Protein AF-S4YVA1-F1 (afdb_monomer)

Solvent-accessible surface area (backbone atoms only — not comparable to full-atom values): 5639 Å² total; per-residue (Å²): 131,90,82,80,85,67,92,66,85,83,78,69,51,61,68,52,50,47,50,12,47,53,52,27,31,51,78,74,62,30,52,70,44,80,74,51,90,51,32,34,39,37,36,39,77,56,96,94,43,70,50,46,37,40,36,37,55,90,51,100,52,72,46,75,51,94,65,79,96,43,80,65,52,62,50,52,51,55,49,46,52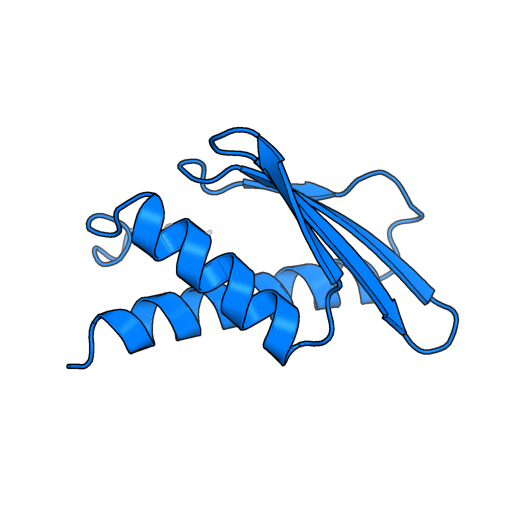,53,36,25,53,51,41,46,54,50,71,72,63,124

Organism: NCBI:txid1348660

Secondary structure (DSSP, 8-state):
------TTTTS--HHHHHHHHHHHHHHHT-EEEEEETTEEEEEEEETTEEEEEEEETTSS-EEE-SS---HHHHHHHHHHHHHHHHHHHHHH--

Structure (mmCIF, N/CA/C/O backbone):
data_AF-S4YVA1-F1
#
_entry.id   AF-S4YVA1-F1
#
loop_
_atom_site.group_PDB
_atom_site.id
_atom_site.type_symbol
_atom_site.label_atom_id
_atom_site.label_alt_id
_atom_site.label_comp_id
_atom_site.label_asym_id
_atom_site.label_entity_id
_atom_site.label_seq_id
_atom_site.pdbx_PDB_ins_code
_atom_site.Cartn_x
_atom_site.Cartn_y
_atom_site.Cartn_z
_atom_site.occupancy
_atom_site.B_iso_or_equiv
_atom_site.auth_seq_id
_atom_site.auth_comp_id
_atom_site.auth_asym_id
_atom_site.auth_atom_id
_atom_site.pdbx_PDB_model_num
ATOM 1 N N . MET A 1 1 ? 19.552 7.116 16.258 1.00 33.78 1 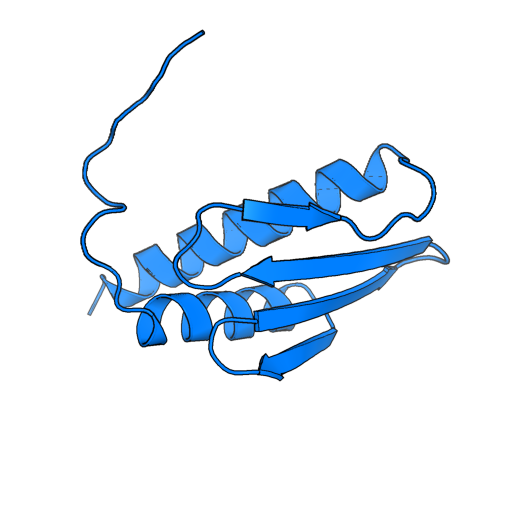MET A N 1
ATOM 2 C CA . MET A 1 1 ? 19.011 7.720 15.018 1.00 33.78 1 MET A CA 1
ATOM 3 C C . MET A 1 1 ? 17.549 8.055 15.293 1.00 33.78 1 MET A C 1
ATOM 5 O O . MET A 1 1 ? 16.915 7.277 15.989 1.00 33.78 1 MET A O 1
ATOM 9 N N . GLN A 1 2 ? 17.082 9.254 14.938 1.00 26.89 2 GLN A N 1
ATOM 10 C CA . GLN A 1 2 ? 15.896 9.898 15.533 1.00 26.89 2 GLN A CA 1
ATOM 11 C C . GLN A 1 2 ? 14.604 9.062 15.439 1.00 26.89 2 GLN A C 1
ATOM 13 O O . GLN A 1 2 ? 14.079 8.841 14.353 1.00 26.89 2 GLN A O 1
ATOM 18 N N . ASN A 1 3 ? 14.069 8.676 16.603 1.00 31.61 3 ASN A N 1
ATOM 19 C CA . ASN A 1 3 ? 12.696 8.201 16.774 1.00 31.61 3 ASN A CA 1
ATOM 20 C C . ASN A 1 3 ? 11.767 9.414 16.855 1.00 31.61 3 ASN A C 1
ATOM 22 O O . ASN A 1 3 ? 11.630 10.038 17.907 1.00 31.61 3 ASN A O 1
ATOM 26 N N . ILE A 1 4 ? 11.136 9.757 15.737 1.00 33.28 4 ILE A N 1
ATOM 27 C CA . ILE A 1 4 ? 10.057 10.744 15.694 1.00 33.28 4 ILE A CA 1
ATOM 28 C C . ILE A 1 4 ? 8.740 10.021 15.994 1.00 33.28 4 ILE A C 1
ATOM 30 O O . ILE A 1 4 ? 8.032 9.571 15.099 1.00 33.28 4 ILE A O 1
ATOM 34 N N . ASN A 1 5 ? 8.412 9.924 17.284 1.00 38.44 5 ASN A N 1
ATOM 35 C CA . ASN A 1 5 ? 7.042 9.734 17.762 1.00 38.44 5 ASN A CA 1
ATOM 36 C C . ASN A 1 5 ? 6.221 10.997 17.430 1.00 38.44 5 ASN A C 1
ATOM 38 O O . ASN A 1 5 ? 5.945 11.812 18.307 1.00 38.44 5 ASN A O 1
ATOM 42 N N . GLN A 1 6 ? 5.856 11.210 16.163 1.00 36.34 6 GLN A N 1
ATOM 43 C CA . GLN A 1 6 ? 4.888 12.245 15.793 1.00 36.34 6 GLN A CA 1
ATOM 44 C C . GLN A 1 6 ? 3.489 11.634 15.718 1.00 36.34 6 GLN A C 1
ATOM 46 O O . GLN A 1 6 ? 3.075 11.080 14.707 1.00 36.34 6 GLN A O 1
ATOM 51 N N . SER A 1 7 ? 2.815 11.727 16.864 1.00 37.34 7 SER A N 1
ATOM 52 C CA . SER A 1 7 ? 1.380 11.726 17.192 1.00 37.34 7 SER A CA 1
ATOM 53 C C . SER A 1 7 ? 0.353 12.057 16.075 1.00 37.34 7 SER A C 1
ATOM 55 O O . SER A 1 7 ? -0.535 12.885 16.270 1.00 37.34 7 SER A O 1
ATOM 57 N N . ILE A 1 8 ? 0.422 11.401 14.917 1.00 44.12 8 ILE A N 1
ATOM 58 C CA . ILE A 1 8 ? -0.638 11.373 13.889 1.00 44.12 8 ILE A CA 1
ATOM 59 C C . ILE A 1 8 ? -1.011 9.918 13.537 1.00 44.12 8 ILE A C 1
ATOM 61 O O . ILE A 1 8 ? -2.158 9.634 13.210 1.00 44.12 8 ILE A O 1
ATOM 65 N N . ALA A 1 9 ? -0.095 8.961 13.730 1.00 44.56 9 ALA A N 1
ATOM 66 C CA . ALA A 1 9 ? -0.287 7.534 13.440 1.00 44.56 9 ALA A CA 1
ATOM 67 C C . ALA A 1 9 ? -1.229 6.769 14.407 1.00 44.56 9 ALA A C 1
ATOM 69 O O . ALA A 1 9 ? -1.395 5.563 14.260 1.00 44.56 9 ALA A O 1
ATOM 70 N N . GLY A 1 10 ? -1.849 7.437 15.389 1.00 48.72 10 GLY A N 1
ATOM 71 C CA . GLY A 1 10 ? -2.677 6.793 16.422 1.00 48.72 10 GLY A CA 1
ATOM 72 C C . GLY A 1 10 ? -4.180 6.655 16.128 1.00 48.72 10 GLY A C 1
ATOM 73 O O . 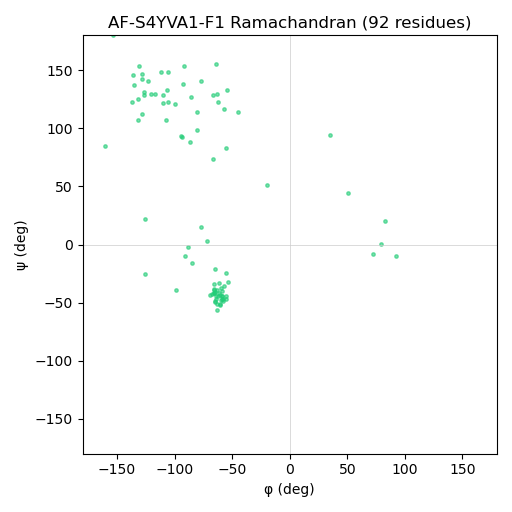GLY A 1 10 ? -4.853 5.965 16.881 1.00 48.72 10 GLY A O 1
ATOM 74 N N . ASN A 1 11 ? -4.727 7.280 15.075 1.00 64.25 11 ASN A N 1
ATOM 75 C CA . ASN A 1 11 ? -6.190 7.438 14.912 1.00 64.25 11 ASN A CA 1
ATOM 76 C C . ASN A 1 11 ? -6.768 6.915 13.583 1.00 64.25 11 ASN A C 1
ATOM 78 O O . ASN A 1 11 ? -7.843 7.353 13.172 1.00 64.25 11 ASN A O 1
ATOM 82 N N . HIS A 1 12 ? -6.088 6.000 12.890 1.00 73.56 12 HIS A N 1
ATOM 83 C CA . HIS A 1 12 ? -6.649 5.394 11.681 1.00 73.56 12 HIS A CA 1
ATOM 84 C C . HIS A 1 12 ? -7.231 4.017 11.982 1.00 73.56 12 HIS A C 1
ATOM 86 O O . HIS A 1 12 ? -6.520 3.120 12.428 1.00 73.56 12 HIS A O 1
ATOM 92 N N . SER A 1 13 ? -8.526 3.840 11.716 1.00 85.56 13 SER A N 1
ATOM 93 C CA . SER A 1 13 ? -9.147 2.518 11.771 1.00 85.56 13 SER A CA 1
ATOM 94 C C . SER A 1 13 ? -8.543 1.602 10.708 1.00 85.56 13 SER A C 1
ATOM 96 O O . SER A 1 13 ? -8.081 2.059 9.659 1.00 85.56 13 SER A O 1
ATOM 98 N N . GLU A 1 14 ? -8.605 0.290 10.926 1.00 83.25 14 GLU A N 1
ATOM 99 C CA . GLU A 1 14 ? -8.167 -0.695 9.928 1.00 83.25 14 GLU A CA 1
ATOM 100 C C . GLU A 1 14 ? -8.842 -0.480 8.568 1.00 83.25 14 GLU A C 1
ATOM 102 O O . GLU A 1 14 ? -8.226 -0.668 7.520 1.00 83.25 14 GLU A O 1
ATOM 107 N N . VAL A 1 15 ? -10.088 0.003 8.570 1.00 87.38 15 VAL A N 1
ATOM 108 C CA . VAL A 1 15 ? -10.821 0.373 7.355 1.00 87.38 15 VAL A CA 1
ATOM 109 C C . VAL A 1 15 ? -10.145 1.540 6.630 1.00 87.38 15 VAL A C 1
ATOM 111 O O . VAL A 1 15 ? -9.986 1.484 5.409 1.00 87.38 15 VAL A O 1
ATOM 114 N N . GLN A 1 16 ? -9.714 2.580 7.349 1.00 88.81 16 GLN A N 1
ATOM 115 C CA . GLN A 1 16 ? -9.005 3.728 6.768 1.00 88.81 16 GLN A CA 1
ATOM 116 C C . GLN A 1 16 ? -7.633 3.329 6.216 1.00 88.81 16 GLN A C 1
ATOM 118 O O . GLN A 1 16 ? -7.272 3.736 5.108 1.00 88.81 16 GLN A O 1
ATOM 123 N N . VAL A 1 17 ? -6.904 2.479 6.945 1.00 88.62 17 VAL A N 1
ATOM 124 C CA . VAL A 1 17 ? -5.603 1.944 6.519 1.00 88.62 17 VAL A CA 1
ATOM 125 C C . VAL A 1 17 ? -5.754 1.066 5.281 1.00 88.62 17 VAL A C 1
ATOM 127 O O . VAL A 1 17 ? -5.077 1.291 4.279 1.00 88.62 17 VAL A O 1
ATOM 130 N N . ARG A 1 18 ? -6.703 0.124 5.288 1.00 90.44 18 ARG A N 1
ATOM 131 C CA . ARG A 1 18 ? -7.022 -0.711 4.124 1.00 90.44 18 ARG A CA 1
ATOM 132 C C . ARG A 1 18 ? -7.360 0.148 2.914 1.00 90.44 18 ARG A C 1
ATOM 134 O O . ARG A 1 18 ? -6.836 -0.080 1.828 1.00 90.44 18 ARG A O 1
ATOM 141 N N . ARG A 1 19 ? -8.212 1.156 3.096 1.00 92.62 19 ARG A N 1
ATOM 142 C CA . ARG A 1 19 ? -8.609 2.076 2.029 1.00 92.62 19 ARG A CA 1
ATOM 143 C C . ARG A 1 19 ? -7.413 2.841 1.462 1.00 92.62 19 ARG A C 1
ATOM 145 O O . ARG A 1 19 ? -7.294 2.940 0.243 1.00 92.62 19 ARG A O 1
ATOM 152 N N . ALA A 1 20 ? -6.520 3.325 2.323 1.00 93.00 20 ALA A N 1
ATOM 153 C CA . ALA A 1 20 ? -5.304 4.009 1.901 1.00 93.00 20 ALA A CA 1
ATOM 154 C C . ALA A 1 20 ? -4.381 3.097 1.083 1.00 93.00 20 ALA A C 1
ATOM 156 O O . ALA A 1 20 ? -3.917 3.508 0.026 1.00 93.00 20 ALA A O 1
ATOM 157 N N . ILE A 1 21 ? -4.176 1.847 1.515 1.00 91.88 21 ILE A N 1
ATOM 158 C CA . ILE A 1 21 ? -3.374 0.849 0.785 1.00 91.88 21 ILE A CA 1
ATOM 159 C C . ILE A 1 21 ? -3.943 0.588 -0.608 1.00 91.88 21 ILE A C 1
ATOM 161 O O . ILE A 1 21 ? -3.200 0.608 -1.591 1.00 91.88 21 ILE A O 1
ATOM 165 N N . LEU A 1 22 ? -5.259 0.374 -0.700 1.00 93.50 22 LEU A N 1
ATOM 166 C CA . LEU A 1 22 ? -5.927 0.113 -1.972 1.00 93.50 22 LEU A CA 1
ATOM 167 C C . LEU A 1 22 ? -5.746 1.286 -2.947 1.00 93.50 22 LEU A C 1
ATOM 169 O O . LEU A 1 22 ? -5.309 1.072 -4.076 1.00 93.50 22 LEU A O 1
ATOM 173 N N . TYR A 1 23 ? -6.035 2.519 -2.519 1.00 95.88 23 TYR A N 1
ATOM 174 C CA . TYR A 1 23 ? -5.925 3.684 -3.403 1.00 95.88 23 TYR A CA 1
ATOM 175 C C . TYR A 1 23 ? -4.478 4.032 -3.754 1.00 95.88 23 TYR A C 1
ATOM 177 O O . TYR A 1 23 ? -4.187 4.258 -4.926 1.00 95.88 23 TYR A O 1
ATOM 185 N N . ALA A 1 24 ? -3.562 4.015 -2.783 1.00 95.94 24 ALA A N 1
ATOM 186 C CA . ALA A 1 24 ? -2.141 4.266 -3.020 1.00 95.94 24 ALA A CA 1
ATOM 187 C C . ALA A 1 24 ? -1.558 3.280 -4.038 1.00 95.94 24 ALA A C 1
ATOM 189 O O . ALA A 1 24 ? -0.903 3.677 -5.003 1.00 95.94 24 ALA A O 1
ATOM 190 N N . GLY A 1 25 ? -1.832 1.987 -3.843 1.00 95.25 25 GLY A N 1
ATOM 191 C CA . GLY A 1 25 ? -1.361 0.939 -4.735 1.00 95.25 25 GLY A CA 1
ATOM 192 C C . GLY A 1 25 ? -1.890 1.113 -6.155 1.00 95.25 25 GLY A C 1
ATOM 193 O O . GLY A 1 25 ? -1.092 1.176 -7.090 1.00 95.25 25 GLY A O 1
ATOM 194 N N . LEU A 1 26 ? -3.208 1.273 -6.313 1.00 95.38 26 LEU A N 1
ATOM 195 C CA . LEU A 1 26 ? -3.836 1.476 -7.622 1.00 95.38 26 LEU A CA 1
ATOM 196 C C . LEU A 1 26 ? -3.283 2.716 -8.339 1.00 95.38 26 LEU A C 1
ATOM 198 O O . LEU A 1 26 ? -2.893 2.623 -9.502 1.00 95.38 26 LEU A O 1
ATOM 202 N N . ASN A 1 27 ? -3.170 3.849 -7.639 1.00 95.94 27 ASN A N 1
ATOM 203 C CA . ASN A 1 27 ? -2.663 5.104 -8.204 1.00 95.94 27 ASN A CA 1
ATOM 204 C C . ASN A 1 27 ? -1.213 4.989 -8.691 1.00 95.94 27 ASN A C 1
ATOM 206 O O . ASN A 1 27 ? -0.827 5.621 -9.674 1.00 95.94 27 ASN A O 1
ATOM 210 N N . ARG A 1 28 ? -0.401 4.170 -8.019 1.00 94.50 28 ARG A N 1
ATOM 211 C CA . ARG A 1 28 ? 0.998 3.928 -8.388 1.00 94.50 28 ARG A CA 1
ATOM 212 C C . ARG A 1 28 ? 1.178 2.785 -9.397 1.00 94.50 28 ARG A C 1
ATOM 214 O O . ARG A 1 28 ? 2.303 2.532 -9.827 1.00 94.50 28 ARG A O 1
ATOM 221 N N . GLY A 1 29 ? 0.101 2.116 -9.806 1.00 95.25 29 GLY A N 1
ATOM 222 C CA . GLY A 1 29 ? 0.144 1.017 -10.775 1.00 95.25 29 GLY A CA 1
ATOM 223 C C . GLY A 1 29 ? 0.505 -0.342 -10.170 1.00 95.25 29 GLY A C 1
ATOM 224 O O . GLY A 1 29 ? 0.937 -1.243 -10.889 1.00 95.25 29 GLY A O 1
ATOM 225 N N . TRP A 1 30 ? 0.342 -0.503 -8.857 1.00 96.00 30 TRP A N 1
ATOM 226 C CA . TRP A 1 30 ? 0.379 -1.816 -8.226 1.00 96.00 30 TRP A CA 1
ATOM 227 C C . TRP A 1 30 ? -0.935 -2.557 -8.465 1.00 96.00 30 TRP A C 1
ATOM 229 O O . TRP A 1 30 ? -2.028 -2.003 -8.351 1.00 96.00 30 TRP A O 1
ATOM 239 N N . ILE A 1 31 ? -0.819 -3.854 -8.715 1.00 95.62 31 ILE A N 1
ATOM 240 C CA . ILE A 1 31 ? -1.917 -4.806 -8.616 1.00 95.62 31 ILE A CA 1
ATOM 241 C C . ILE A 1 31 ? -2.063 -5.147 -7.134 1.00 95.62 31 ILE A C 1
ATOM 243 O O . ILE A 1 31 ? -1.154 -5.735 -6.545 1.00 95.62 31 ILE A O 1
ATOM 247 N N . ILE A 1 32 ? -3.188 -4.763 -6.535 1.00 94.56 32 ILE A N 1
ATOM 248 C CA . ILE A 1 32 ? -3.471 -4.956 -5.110 1.00 94.56 32 ILE A CA 1
ATOM 249 C C . ILE A 1 32 ? -4.560 -6.013 -4.940 1.00 94.56 32 ILE A C 1
ATOM 251 O O . ILE A 1 32 ? -5.627 -5.904 -5.540 1.00 94.56 32 ILE A O 1
ATOM 255 N N . ASN A 1 33 ? -4.302 -7.015 -4.101 1.00 94.38 33 ASN A N 1
ATOM 256 C CA . ASN A 1 33 ? -5.218 -8.116 -3.839 1.00 94.38 33 ASN A CA 1
ATOM 257 C C . ASN A 1 33 ? -5.374 -8.353 -2.326 1.00 94.38 33 ASN A C 1
ATOM 259 O O . ASN A 1 33 ? -4.452 -8.876 -1.696 1.00 94.38 33 ASN A O 1
ATOM 263 N N . PRO A 1 34 ? -6.517 -7.994 -1.715 1.00 91.25 34 PRO A N 1
ATOM 264 C CA . PRO A 1 34 ? -6.826 -8.393 -0.345 1.00 91.25 34 PRO A CA 1
ATOM 265 C C . PRO A 1 34 ? -6.929 -9.919 -0.254 1.00 91.25 34 PRO A C 1
ATOM 267 O O . PRO A 1 34 ? -7.717 -10.524 -0.975 1.00 91.25 34 PRO A O 1
ATOM 270 N N . VAL A 1 35 ? -6.131 -10.539 0.615 1.00 90.12 35 VAL A N 1
ATOM 271 C CA . VAL A 1 35 ? -6.041 -12.006 0.726 1.00 90.12 35 VAL A CA 1
ATOM 272 C C . VAL A 1 35 ? -6.888 -12.528 1.883 1.00 90.12 35 VAL A C 1
ATOM 274 O O . VAL A 1 35 ? -7.545 -13.556 1.755 1.00 90.12 35 VAL A O 1
ATOM 277 N N . SER A 1 3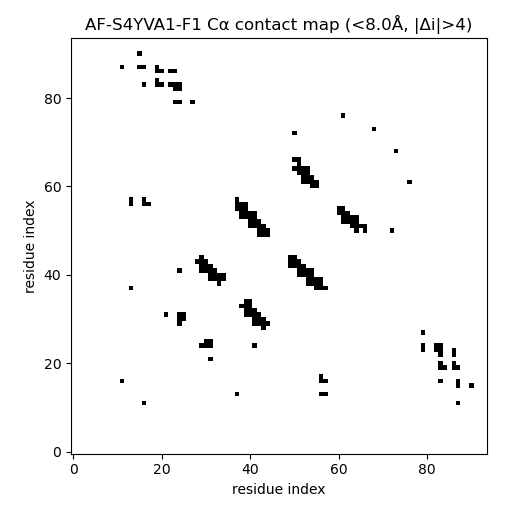6 ? -6.893 -11.811 3.004 1.00 87.81 36 SER A N 1
ATOM 278 C CA . SER A 1 36 ? -7.700 -12.117 4.186 1.00 87.81 36 SER A CA 1
ATOM 279 C C . SER A 1 36 ? -7.976 -10.841 4.977 1.00 87.81 36 SER A C 1
ATOM 281 O O . SER A 1 36 ? -7.530 -9.750 4.607 1.00 87.81 36 SER A O 1
ATOM 283 N N . GLU A 1 37 ? -8.705 -10.962 6.084 1.00 84.62 37 GLU A N 1
ATOM 284 C CA . GLU A 1 37 ? -8.749 -9.896 7.081 1.00 84.62 37 GLU A CA 1
ATOM 285 C C . GLU A 1 37 ? -7.321 -9.536 7.509 1.00 84.62 37 GLU A C 1
ATOM 287 O O . GLU A 1 37 ? -6.475 -10.415 7.683 1.00 84.62 37 GLU A O 1
ATOM 292 N N . GLY A 1 38 ? -7.021 -8.241 7.548 1.00 84.81 38 GLY A N 1
ATOM 293 C CA . GLY A 1 38 ? -5.692 -7.754 7.897 1.00 84.81 38 GLY A CA 1
ATOM 294 C C . GLY A 1 38 ? -4.588 -7.950 6.848 1.00 84.81 38 GLY A C 1
ATOM 295 O O . GLY A 1 38 ? -3.520 -7.392 7.040 1.00 84.81 38 GLY A O 1
ATOM 296 N N . VAL A 1 39 ? -4.781 -8.684 5.741 1.00 88.69 39 VAL A N 1
ATOM 297 C CA . VAL A 1 39 ? -3.671 -9.045 4.827 1.00 88.69 39 VAL A CA 1
ATOM 298 C C . VAL A 1 39 ? -3.955 -8.666 3.380 1.00 88.69 39 VAL A C 1
ATOM 300 O O . VAL A 1 39 ? -4.978 -9.041 2.800 1.00 88.69 39 VAL A O 1
ATOM 303 N N . ILE A 1 40 ? -3.008 -7.960 2.765 1.00 90.81 40 ILE A N 1
ATOM 304 C CA . ILE A 1 40 ? -3.082 -7.498 1.378 1.00 90.81 40 ILE A CA 1
ATOM 305 C C . ILE A 1 40 ? -1.779 -7.847 0.657 1.00 90.81 40 ILE A C 1
ATOM 307 O O . ILE A 1 40 ? -0.701 -7.453 1.094 1.00 90.81 40 ILE A O 1
ATOM 311 N N . ASP A 1 41 ? -1.876 -8.548 -0.471 1.00 92.94 41 ASP A N 1
ATOM 312 C CA . ASP A 1 41 ? -0.739 -8.786 -1.360 1.00 92.94 41 ASP A CA 1
ATOM 313 C C . ASP A 1 41 ? -0.690 -7.692 -2.440 1.00 92.94 41 ASP A C 1
ATOM 315 O O . ASP A 1 41 ? -1.715 -7.295 -3.000 1.00 92.94 41 ASP A O 1
ATOM 319 N N . GLY A 1 42 ? 0.512 -7.203 -2.738 1.00 92.31 42 GLY A N 1
ATOM 320 C CA . GLY A 1 42 ? 0.770 -6.219 -3.785 1.00 92.31 42 GLY A CA 1
ATOM 321 C C . GLY A 1 42 ? 1.782 -6.744 -4.796 1.00 92.31 42 GLY A C 1
ATOM 322 O O . GLY A 1 42 ? 2.760 -7.389 -4.428 1.00 92.31 42 GLY A O 1
ATOM 323 N N . LYS A 1 43 ? 1.570 -6.452 -6.080 1.00 93.75 43 LYS A N 1
ATOM 324 C CA . LYS A 1 43 ? 2.515 -6.769 -7.156 1.00 93.75 43 LYS A CA 1
ATOM 325 C C . LYS A 1 43 ? 2.687 -5.590 -8.100 1.00 93.75 43 LYS A C 1
ATOM 327 O O . LYS A 1 43 ? 1.702 -4.991 -8.515 1.00 93.75 43 LYS A O 1
ATOM 332 N N . ILE A 1 44 ? 3.917 -5.307 -8.508 1.00 91.88 44 ILE A N 1
ATOM 333 C CA . ILE A 1 44 ? 4.206 -4.345 -9.577 1.00 91.88 44 ILE A CA 1
ATOM 334 C C . ILE A 1 44 ? 5.115 -4.981 -10.624 1.00 91.88 44 ILE A C 1
ATOM 336 O O . ILE A 1 44 ? 6.011 -5.759 -10.294 1.00 91.88 44 ILE A O 1
ATOM 340 N N . LEU A 1 45 ? 4.866 -4.655 -11.893 1.00 90.56 45 LEU A N 1
ATOM 341 C CA . LEU A 1 45 ? 5.699 -5.026 -13.032 1.00 90.56 45 LEU A CA 1
ATOM 342 C C . LEU A 1 45 ? 6.003 -3.755 -13.828 1.00 90.56 45 LEU A C 1
ATOM 344 O O . LEU A 1 45 ? 5.108 -3.168 -14.430 1.00 90.56 45 LEU A O 1
ATOM 348 N N . LEU A 1 46 ? 7.261 -3.324 -13.835 1.00 87.50 46 LEU A N 1
ATOM 349 C CA . LEU A 1 46 ? 7.685 -2.103 -14.509 1.00 87.50 46 LEU A CA 1
ATOM 350 C C . LEU A 1 46 ? 8.994 -2.337 -15.260 1.00 87.50 46 LEU A C 1
ATOM 352 O O . LEU A 1 46 ? 10.004 -2.701 -14.661 1.00 87.50 46 LEU A O 1
ATOM 356 N N . ARG A 1 47 ? 8.986 -2.083 -16.577 1.00 87.62 47 ARG A N 1
ATOM 357 C CA . ARG A 1 47 ? 10.177 -2.149 -17.451 1.00 87.62 47 ARG A CA 1
ATOM 358 C C . ARG A 1 47 ? 10.968 -3.462 -17.307 1.00 87.62 47 ARG A C 1
ATOM 360 O O . ARG A 1 47 ? 12.186 -3.448 -17.198 1.00 87.62 47 ARG A O 1
ATOM 367 N N . GLY A 1 48 ? 10.263 -4.594 -17.267 1.00 85.25 48 GLY A N 1
ATOM 368 C CA . GLY A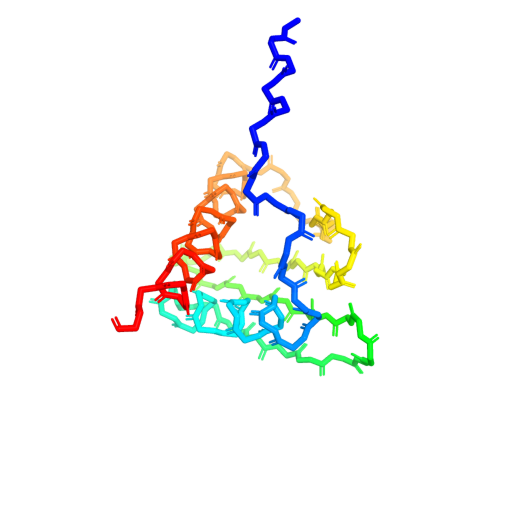 1 48 ? 10.873 -5.924 -17.135 1.00 85.25 48 GLY A CA 1
ATOM 369 C C . GLY A 1 48 ? 11.295 -6.304 -15.713 1.00 85.25 48 GLY A C 1
ATOM 370 O O . GLY A 1 48 ? 11.782 -7.410 -15.500 1.00 85.25 48 GLY A O 1
ATOM 371 N N . HIS A 1 49 ? 11.076 -5.434 -14.728 1.00 87.12 49 HIS A N 1
ATOM 372 C CA . HIS A 1 49 ? 11.317 -5.743 -13.328 1.00 87.12 49 HIS A CA 1
ATOM 373 C C . HIS A 1 49 ? 10.014 -5.962 -12.565 1.00 87.12 49 HIS A C 1
ATOM 375 O O . HIS A 1 49 ? 9.007 -5.318 -12.853 1.00 87.12 49 HIS A O 1
ATOM 381 N N . ARG A 1 50 ? 10.053 -6.834 -11.556 1.00 87.62 50 ARG A N 1
ATOM 382 C CA . ARG A 1 50 ? 8.898 -7.213 -10.744 1.00 87.62 50 ARG A CA 1
ATOM 383 C C . ARG A 1 50 ? 9.207 -7.073 -9.257 1.00 87.62 50 ARG A C 1
ATOM 385 O O . ARG A 1 50 ? 10.334 -7.340 -8.847 1.00 87.62 50 ARG A O 1
ATOM 392 N N . ALA A 1 51 ? 8.196 -6.711 -8.476 1.00 87.44 51 ALA A N 1
ATOM 393 C CA . ALA A 1 51 ? 8.205 -6.858 -7.027 1.00 87.44 51 ALA A CA 1
ATOM 394 C C . ALA A 1 51 ? 6.867 -7.415 -6.534 1.00 87.44 51 ALA A C 1
ATOM 396 O O . ALA A 1 51 ? 5.813 -7.107 -7.097 1.00 87.44 51 ALA A O 1
ATOM 397 N N . ASP A 1 52 ? 6.940 -8.219 -5.477 1.00 89.19 52 ASP A N 1
ATOM 398 C CA . ASP A 1 52 ? 5.805 -8.773 -4.750 1.00 89.19 52 ASP A CA 1
ATOM 399 C C . ASP A 1 52 ? 5.969 -8.428 -3.266 1.00 89.19 52 ASP A C 1
ATOM 401 O O . ASP A 1 52 ? 7.036 -8.638 -2.686 1.00 89.19 52 ASP A O 1
ATOM 405 N N . ILE A 1 53 ? 4.912 -7.908 -2.652 1.00 87.06 53 ILE A N 1
ATOM 406 C CA . ILE A 1 53 ? 4.894 -7.490 -1.248 1.00 87.06 53 ILE A CA 1
ATOM 407 C C . ILE A 1 53 ? 3.678 -8.067 -0.539 1.00 87.06 53 ILE A C 1
ATOM 409 O O . ILE A 1 53 ? 2.642 -8.316 -1.162 1.00 87.06 53 ILE A O 1
ATOM 413 N N . ARG A 1 54 ? 3.794 -8.236 0.775 1.00 87.88 54 ARG A N 1
ATOM 414 C CA . ARG A 1 54 ? 2.674 -8.519 1.666 1.00 87.88 54 ARG A CA 1
ATOM 415 C C . ARG A 1 54 ? 2.576 -7.418 2.712 1.00 87.88 54 ARG A C 1
ATOM 417 O O . ARG A 1 54 ? 3.561 -7.068 3.349 1.00 87.88 54 ARG A O 1
ATOM 424 N N . ILE A 1 55 ? 1.378 -6.875 2.869 1.00 86.19 55 ILE A N 1
ATOM 425 C CA . ILE A 1 55 ? 1.076 -5.768 3.771 1.00 86.19 55 ILE A CA 1
ATOM 426 C C . ILE A 1 55 ? 0.094 -6.273 4.824 1.00 86.19 55 ILE A C 1
ATOM 428 O O . ILE A 1 55 ? -0.940 -6.851 4.475 1.00 86.19 55 ILE A O 1
ATOM 432 N N . TYR A 1 56 ? 0.405 -6.026 6.094 1.00 85.56 56 TYR A N 1
ATOM 433 C CA . TYR A 1 56 ? -0.438 -6.395 7.227 1.00 85.56 56 TYR A CA 1
ATOM 434 C C . TYR A 1 56 ? -1.086 -5.141 7.830 1.00 85.56 56 TYR A C 1
ATOM 436 O O . TYR A 1 56 ? -0.421 -4.338 8.482 1.00 85.56 56 TYR A O 1
ATOM 444 N N . VAL A 1 57 ? -2.387 -4.966 7.605 1.00 79.75 57 VAL A N 1
ATOM 445 C CA . VAL A 1 57 ? -3.209 -3.885 8.168 1.00 79.75 57 VAL A CA 1
ATOM 446 C C . VAL A 1 57 ? -3.234 -4.024 9.693 1.00 79.75 57 VAL A C 1
ATOM 448 O O . VAL A 1 57 ? -3.492 -5.106 10.206 1.00 79.75 57 VAL A O 1
ATOM 451 N N . GLY A 1 58 ? -2.937 -2.939 10.413 1.00 69.00 58 GLY A N 1
ATOM 452 C CA . GLY A 1 58 ? -2.827 -2.942 11.881 1.00 69.00 58 GLY A CA 1
ATOM 453 C C . GLY A 1 58 ? -1.411 -3.198 12.409 1.00 69.00 58 GLY A C 1
ATOM 454 O O . GLY A 1 58 ? -1.143 -2.959 13.583 1.00 69.00 58 GLY A O 1
ATOM 455 N N . SER A 1 59 ? -0.474 -3.590 11.541 1.00 61.28 59 SER A N 1
ATOM 456 C CA . SER A 1 59 ? 0.957 -3.565 11.840 1.00 61.28 59 SER A CA 1
ATOM 457 C C . SER A 1 59 ? 1.642 -2.506 10.976 1.00 61.28 59 SER A C 1
ATOM 459 O O . SER A 1 59 ? 1.245 -2.266 9.838 1.00 61.28 59 SER A O 1
ATOM 461 N N . ASN A 1 60 ? 2.706 -1.889 11.482 1.00 54.75 60 ASN A N 1
ATOM 462 C CA . ASN A 1 60 ? 3.497 -0.930 10.706 1.00 54.75 60 ASN A CA 1
ATOM 463 C C . ASN A 1 60 ? 4.441 -1.610 9.690 1.00 54.75 60 ASN A C 1
ATOM 465 O O . ASN A 1 60 ? 5.365 -0.962 9.204 1.00 54.75 60 ASN A O 1
ATOM 469 N N . ASN A 1 61 ? 4.242 -2.900 9.386 1.00 59.53 61 ASN A N 1
ATOM 470 C CA . ASN A 1 61 ? 5.177 -3.692 8.596 1.00 59.53 61 ASN A CA 1
ATOM 471 C C . ASN A 1 61 ? 4.673 -3.978 7.176 1.00 59.53 61 ASN A C 1
ATOM 473 O O . ASN A 1 61 ? 3.545 -4.427 6.950 1.00 59.53 61 ASN A O 1
ATOM 477 N N . MET A 1 62 ? 5.573 -3.754 6.221 1.00 71.12 62 MET A N 1
ATOM 478 C CA . MET A 1 62 ? 5.501 -4.258 4.857 1.00 71.12 62 MET A CA 1
ATOM 479 C C . MET A 1 62 ? 6.595 -5.305 4.713 1.00 71.12 62 MET A C 1
ATOM 481 O O . MET A 1 62 ? 7.765 -4.997 4.913 1.00 71.12 62 MET A O 1
ATOM 485 N N . ASP A 1 63 ? 6.218 -6.532 4.369 1.00 67.69 63 ASP A N 1
ATOM 486 C CA . ASP A 1 63 ? 7.185 -7.603 4.189 1.00 67.69 63 ASP A CA 1
ATOM 487 C C . ASP A 1 63 ? 7.365 -7.886 2.697 1.00 67.69 63 ASP A C 1
ATOM 489 O O . ASP A 1 63 ? 6.427 -8.213 1.956 1.00 67.69 63 ASP A O 1
ATOM 493 N N . ALA A 1 64 ? 8.611 -7.766 2.258 1.00 60.56 64 ALA A N 1
ATOM 494 C CA . ALA A 1 64 ? 9.054 -8.162 0.937 1.00 60.56 64 ALA A CA 1
ATOM 495 C C . ALA A 1 64 ? 8.979 -9.679 0.767 1.00 60.56 64 ALA A C 1
ATOM 497 O O . ALA A 1 64 ? 9.560 -10.413 1.567 1.00 60.56 64 ALA A O 1
ATOM 498 N N . LYS A 1 65 ? 8.346 -10.174 -0.304 1.00 61.97 65 LYS A N 1
ATOM 499 C CA . LYS A 1 65 ? 8.532 -11.580 -0.692 1.00 61.97 65 LYS A CA 1
ATOM 500 C C . LYS A 1 65 ? 9.772 -11.686 -1.574 1.00 61.97 65 LYS A C 1
ATOM 502 O O . LYS A 1 65 ? 9.908 -10.947 -2.546 1.00 61.97 65 LYS A O 1
ATOM 507 N N . GLU A 1 66 ? 10.682 -12.585 -1.199 1.00 53.56 66 GLU A N 1
ATOM 508 C CA . GLU A 1 66 ? 12.011 -12.746 -1.796 1.00 53.56 66 GLU A CA 1
ATOM 509 C C . GLU A 1 66 ? 12.001 -12.723 -3.331 1.00 53.56 66 GLU A C 1
ATOM 511 O O . GLU A 1 66 ? 11.505 -13.625 -4.005 1.00 53.56 66 GLU A O 1
ATOM 516 N N . GLY A 1 67 ? 12.629 -11.687 -3.882 1.00 50.91 67 GLY A N 1
ATOM 517 C CA . GLY A 1 67 ? 12.896 -11.548 -5.303 1.00 50.91 67 GLY A CA 1
ATOM 518 C C . GLY A 1 67 ? 14.011 -10.534 -5.508 1.00 50.91 67 GLY A C 1
ATOM 519 O O . GLY A 1 67 ? 13.726 -9.362 -5.696 1.00 50.91 67 GLY A O 1
ATOM 520 N N . LYS A 1 68 ? 15.271 -10.991 -5.412 1.00 51.28 68 LYS A N 1
ATOM 521 C CA . LYS A 1 68 ? 16.526 -10.250 -5.675 1.00 51.28 68 LYS A CA 1
ATOM 522 C C . LYS A 1 68 ? 16.470 -8.759 -5.286 1.00 51.28 68 LYS A C 1
ATOM 524 O O . LYS A 1 68 ? 16.085 -7.929 -6.106 1.00 51.28 68 LYS A O 1
ATOM 529 N N . LEU A 1 69 ? 16.921 -8.429 -4.068 1.00 59.81 69 LEU A N 1
ATOM 530 C CA . LEU A 1 69 ? 17.053 -7.061 -3.534 1.00 59.81 69 LEU A CA 1
ATOM 531 C C . LEU A 1 69 ? 17.908 -6.161 -4.450 1.00 59.81 69 LEU A C 1
ATOM 533 O O . LEU A 1 69 ? 19.108 -5.982 -4.261 1.00 59.81 69 LEU A O 1
ATOM 537 N N . HIS A 1 70 ? 17.276 -5.599 -5.474 1.00 65.88 70 HIS A N 1
ATOM 538 C CA . HIS A 1 70 ? 17.817 -4.553 -6.328 1.00 65.88 70 HIS A CA 1
ATOM 539 C C . HIS A 1 70 ? 17.415 -3.195 -5.740 1.00 65.88 70 HIS A C 1
ATOM 541 O O . HIS A 1 70 ? 16.363 -3.073 -5.117 1.00 65.88 70 HIS A O 1
ATOM 547 N N . SER A 1 71 ? 18.181 -2.133 -5.986 1.00 74.38 71 SER A N 1
ATOM 548 C CA . SER A 1 71 ? 17.869 -0.775 -5.492 1.00 74.38 71 SER A CA 1
ATOM 549 C C . SER A 1 71 ? 16.471 -0.264 -5.891 1.00 74.38 71 SER A C 1
ATOM 551 O O . SER A 1 71 ? 15.885 0.574 -5.202 1.00 74.38 71 SER A O 1
ATOM 553 N N . ASN A 1 72 ? 15.912 -0.799 -6.981 1.00 80.88 72 ASN A N 1
ATOM 554 C CA . ASN A 1 72 ? 14.549 -0.520 -7.440 1.00 80.88 72 ASN A CA 1
ATOM 555 C C . ASN A 1 72 ? 13.483 -1.037 -6.467 1.00 80.88 72 ASN A C 1
ATOM 557 O O . ASN A 1 72 ? 12.459 -0.381 -6.307 1.00 80.88 72 ASN A O 1
ATOM 561 N N . TYR A 1 73 ? 13.740 -2.165 -5.799 1.00 82.62 73 TYR A N 1
ATOM 562 C CA . TYR A 1 73 ? 12.810 -2.780 -4.859 1.00 82.62 73 TYR A CA 1
ATOM 563 C C . TYR A 1 73 ? 12.552 -1.851 -3.663 1.00 82.62 73 TYR A C 1
ATOM 565 O O . TYR A 1 73 ? 11.425 -1.397 -3.468 1.00 82.62 73 TYR A O 1
ATOM 573 N N . ASN A 1 74 ? 13.620 -1.447 -2.961 1.00 83.31 74 ASN A N 1
ATOM 574 C CA . ASN A 1 74 ? 13.533 -0.525 -1.820 1.00 83.31 74 ASN A CA 1
ATOM 575 C C . ASN A 1 74 ? 12.867 0.799 -2.218 1.00 83.31 74 ASN A C 1
ATOM 577 O O . ASN A 1 74 ? 12.121 1.395 -1.445 1.00 83.31 74 ASN A O 1
ATOM 581 N N . ARG A 1 75 ? 13.118 1.263 -3.450 1.00 88.50 75 ARG A N 1
ATOM 582 C CA . ARG A 1 75 ? 12.491 2.476 -3.976 1.00 88.50 75 ARG A CA 1
ATOM 583 C C . ARG A 1 75 ? 10.988 2.303 -4.186 1.00 88.50 75 ARG A C 1
ATOM 585 O O . ARG A 1 75 ? 10.242 3.223 -3.867 1.00 88.50 75 ARG A O 1
ATOM 592 N N . TRP A 1 76 ? 10.528 1.177 -4.730 1.00 90.88 76 TRP A N 1
ATOM 593 C CA . TRP A 1 76 ? 9.095 0.933 -4.909 1.00 90.88 76 TRP A CA 1
ATOM 594 C C . TRP A 1 76 ? 8.359 0.800 -3.585 1.00 90.88 76 TRP A C 1
ATOM 596 O O . TRP A 1 76 ? 7.283 1.376 -3.455 1.00 90.88 76 TRP A O 1
ATOM 606 N N . GLU A 1 77 ? 8.946 0.106 -2.614 1.00 87.06 77 GLU A N 1
ATOM 607 C CA . GLU A 1 77 ? 8.378 -0.029 -1.274 1.00 87.06 77 GLU A CA 1
ATOM 608 C C . GLU A 1 77 ? 8.287 1.332 -0.571 1.00 87.06 77 GLU A C 1
ATOM 610 O O . GLU A 1 77 ? 7.204 1.744 -0.157 1.00 87.06 77 GLU A O 1
ATOM 615 N N . ALA A 1 78 ? 9.386 2.096 -0.540 1.00 88.31 78 ALA A N 1
ATOM 616 C CA . ALA A 1 78 ? 9.407 3.431 0.058 1.00 88.31 78 ALA A CA 1
ATOM 617 C C . ALA A 1 78 ? 8.397 4.381 -0.604 1.00 88.31 78 ALA A C 1
ATOM 619 O O . ALA A 1 78 ? 7.710 5.148 0.073 1.00 88.31 78 ALA A O 1
ATOM 620 N N . ASN A 1 79 ? 8.272 4.309 -1.931 1.00 92.88 79 ASN A N 1
ATOM 621 C CA . ASN A 1 79 ? 7.282 5.078 -2.669 1.00 92.88 79 ASN A CA 1
ATOM 622 C C . ASN A 1 79 ? 5.858 4.645 -2.302 1.00 92.88 79 ASN A C 1
ATOM 624 O O . ASN A 1 79 ? 5.022 5.497 -2.014 1.00 92.88 79 ASN A O 1
ATOM 628 N N . LEU A 1 80 ? 5.549 3.349 -2.312 1.00 92.88 80 LEU A N 1
ATOM 629 C CA . LEU A 1 80 ? 4.214 2.877 -1.950 1.00 92.88 80 LEU A CA 1
ATOM 630 C C . LEU A 1 80 ? 3.841 3.299 -0.523 1.00 92.88 80 LEU A C 1
ATOM 632 O O . LEU A 1 80 ? 2.752 3.827 -0.318 1.00 92.88 80 LEU A O 1
ATOM 636 N N . ASN A 1 81 ? 4.760 3.151 0.434 1.00 90.00 81 ASN A N 1
ATOM 637 C CA . ASN A 1 81 ? 4.547 3.610 1.803 1.00 90.00 81 ASN A CA 1
ATOM 638 C C . ASN A 1 81 ? 4.252 5.117 1.854 1.00 90.00 81 ASN A C 1
ATOM 640 O O . ASN A 1 81 ? 3.277 5.535 2.473 1.00 90.00 81 ASN A O 1
ATOM 644 N N . LYS A 1 82 ? 5.033 5.941 1.143 1.00 92.88 82 LYS A N 1
ATOM 645 C CA . LYS A 1 82 ? 4.778 7.386 1.054 1.00 92.88 82 LYS A CA 1
ATOM 646 C C . LYS A 1 82 ? 3.366 7.692 0.548 1.00 92.88 82 LYS A C 1
ATOM 648 O O . LYS A 1 82 ? 2.703 8.554 1.116 1.00 92.88 82 LYS A O 1
ATOM 653 N N . ASP A 1 83 ? 2.899 7.001 -0.487 1.00 94.94 83 ASP A N 1
ATOM 654 C CA . ASP A 1 83 ? 1.542 7.217 -0.998 1.00 94.94 83 ASP A CA 1
ATOM 655 C C . ASP A 1 83 ? 0.472 6.799 -0.003 1.00 94.94 83 ASP A C 1
ATOM 657 O O . ASP A 1 83 ? -0.512 7.510 0.144 1.00 94.94 83 ASP A O 1
ATOM 661 N N . ILE A 1 84 ? 0.665 5.698 0.721 1.00 91.81 84 ILE A N 1
ATOM 662 C CA . ILE A 1 84 ? -0.271 5.277 1.770 1.00 91.81 84 ILE A CA 1
ATOM 663 C C . ILE A 1 84 ? -0.396 6.364 2.834 1.00 91.81 84 ILE A C 1
ATOM 665 O O . ILE A 1 84 ? -1.508 6.710 3.223 1.00 91.81 84 ILE A O 1
ATOM 669 N N . GLN A 1 85 ? 0.722 6.955 3.259 1.00 89.56 85 GLN A N 1
ATOM 670 C CA . GLN A 1 85 ? 0.701 8.065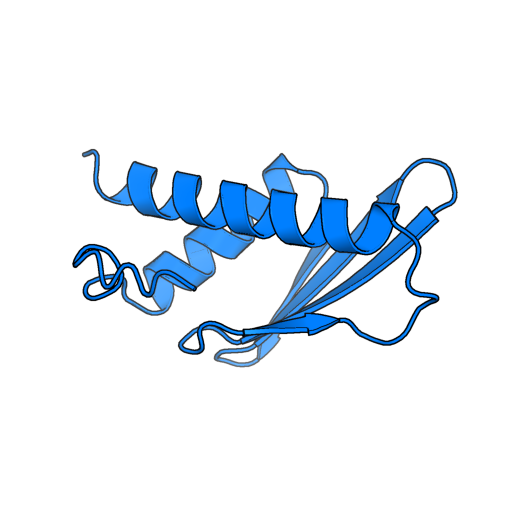 4.213 1.00 89.56 85 GLN A CA 1
ATOM 671 C C . GLN A 1 85 ? -0.027 9.296 3.650 1.00 89.56 85 GLN A C 1
ATOM 673 O O . GLN A 1 85 ? -0.795 9.936 4.367 1.00 89.56 85 GLN A O 1
ATOM 678 N N . LEU A 1 86 ? 0.151 9.611 2.362 1.00 92.50 86 LEU A N 1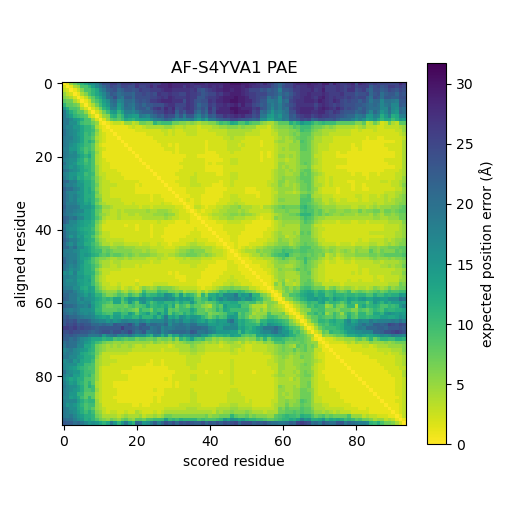
ATOM 679 C CA . LEU A 1 86 ? -0.589 10.695 1.702 1.00 92.50 86 LEU A CA 1
ATOM 680 C C . LEU A 1 86 ? -2.093 10.402 1.618 1.00 92.50 86 LEU A C 1
ATOM 682 O O . LEU A 1 86 ? -2.907 11.289 1.859 1.00 92.50 86 LEU A O 1
ATOM 686 N N . GLU A 1 87 ? -2.472 9.164 1.314 1.00 92.19 87 GLU A N 1
ATOM 687 C CA . GLU A 1 87 ? -3.863 8.715 1.273 1.00 92.19 87 GLU A CA 1
ATOM 688 C C . GLU A 1 87 ? -4.520 8.753 2.660 1.00 92.19 87 GLU A C 1
ATOM 690 O O . GLU A 1 87 ? -5.682 9.142 2.781 1.00 92.19 87 GLU A O 1
ATOM 695 N N . LEU A 1 88 ? -3.785 8.391 3.714 1.00 90.12 88 LEU A N 1
ATOM 696 C CA . LEU A 1 88 ? -4.224 8.523 5.105 1.00 90.12 88 LEU A CA 1
ATOM 697 C C . LEU A 1 88 ? -4.414 9.993 5.495 1.00 90.12 88 LEU A C 1
ATOM 699 O O . LEU A 1 88 ? -5.462 10.357 6.027 1.00 90.12 88 LEU A O 1
ATOM 703 N N . ALA A 1 89 ? -3.449 10.853 5.164 1.00 89.62 89 ALA A N 1
ATOM 704 C CA . ALA A 1 89 ? -3.555 12.288 5.405 1.00 89.62 89 ALA A CA 1
ATOM 705 C C . ALA A 1 89 ? -4.742 12.905 4.650 1.00 89.62 89 ALA A C 1
ATOM 707 O O . ALA A 1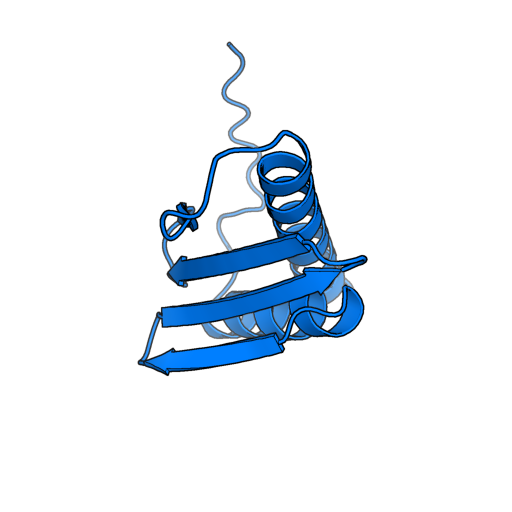 89 ? -5.495 13.687 5.228 1.00 89.62 89 ALA A O 1
ATOM 708 N N . ARG A 1 90 ? -4.972 12.506 3.390 1.00 89.88 90 ARG A N 1
ATOM 709 C CA . ARG A 1 90 ? -6.119 12.969 2.595 1.00 89.88 90 ARG A CA 1
ATOM 710 C C . ARG A 1 90 ? -7.449 12.615 3.252 1.00 89.88 90 ARG A C 1
ATOM 712 O O . ARG A 1 90 ? -8.368 13.418 3.209 1.00 89.88 90 ARG A O 1
ATOM 719 N N . GLN A 1 91 ? -7.565 11.443 3.877 1.00 87.12 91 GLN A N 1
ATOM 720 C CA . GLN A 1 91 ? -8.793 11.041 4.576 1.00 87.12 91 GLN A CA 1
ATOM 721 C C . GLN A 1 91 ? -9.122 11.917 5.796 1.00 87.12 91 GLN A C 1
ATOM 723 O O . GLN A 1 91 ? -10.281 11.950 6.211 1.00 87.12 91 GLN A O 1
ATOM 728 N N . ASN A 1 92 ? -8.134 12.619 6.358 1.00 81.75 92 ASN A N 1
ATOM 729 C CA . ASN A 1 92 ? -8.328 13.543 7.478 1.00 81.75 92 ASN A CA 1
ATOM 730 C C . ASN A 1 92 ? -8.757 14.948 7.029 1.00 81.75 92 ASN A C 1
ATOM 732 O O . ASN A 1 92 ? -9.233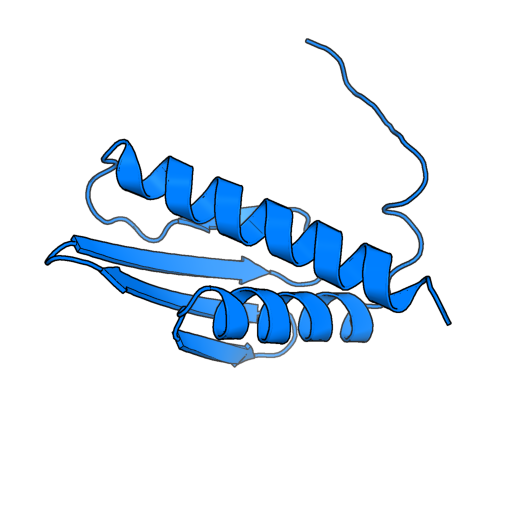 15.729 7.850 1.00 81.75 92 ASN A O 1
ATOM 736 N N . ILE A 1 93 ? -8.596 15.271 5.745 1.00 79.44 93 ILE A N 1
ATOM 737 C CA . ILE A 1 93 ? -9.003 16.546 5.156 1.00 79.44 93 ILE A CA 1
ATOM 738 C C . ILE A 1 93 ? -10.406 16.327 4.574 1.00 79.44 93 ILE A C 1
ATOM 740 O O . ILE A 1 93 ? -10.550 15.804 3.469 1.00 79.44 93 ILE A O 1
ATOM 744 N N . LYS A 1 94 ? -11.436 16.637 5.368 1.00 54.25 94 LYS A N 1
ATOM 745 C CA . LYS A 1 94 ? -12.825 16.731 4.893 1.00 54.25 94 LYS A CA 1
ATOM 746 C C . LYS A 1 94 ? -13.105 18.115 4.332 1.00 54.25 94 LYS A C 1
ATOM 748 O O . LYS A 1 94 ? -12.628 19.089 4.953 1.00 54.25 94 LYS A O 1
#

pLDDT: mean 79.14, std 18.54, range [26.89, 96.0]

Sequence (94 aa):
MQNINQSIAGNHSEVQVRRAILYAGLNRGWIINPVSEGVIDGKILLRGHRADIRIYVGSNNMDAKEGKLHSNYNRWEANLNKDIQLELARQNIK

Nearest PDB structures (foldseek):
  8bik-assembly2_D  TM=6.702E-01  e=4.368E-01  Homo sapiens
  8vl4-assembly1_A  TM=3.865E-01  e=8.007E-02  synthetic construct
  8pxf-assembly1_A  TM=3.068E-01  e=8.007E-02  Helicobacter hepaticus ATCC 51449
  8i9r-assembly1_CJ  TM=3.212E-01  e=9.038E-01  Thermochaetoides thermophila DSM 1495
  6t7x-assembly1_A  TM=3.925E-01  e=5.239E+00  Pyrococcus abyssi GE5

Foldseek 3Di:
DDDPPPPPVPDADLVLLVVLLVVLCVVVQWDWAADDVQKIWIWDDDPNDIWIWIGGRPDPDIDTDDDDPDVVHVVVVVSSVVSSVVSSVVVVVD

Mean predicted aligned error: 7.65 Å

Radius of gyration: 13.55 Å; Cα contacts (8 Å, |Δi|>4): 105; chains: 1; bounding box: 32×30×35 Å